Protein AF-A0A5K1BHX7-F1 (afdb_monomer)

InterPro domains:
  IPR044514 Vernalization insensitive 3-like [PTHR46286] (1-94)

Mean predicted aligned error: 5.54 Å

Organism: NCBI:txid210225

Secondary structure (DSSP, 8-state):
-HHHHHHHHTT--BHHHHHHHHHHHHHHHTT-GGGHHHHHHHHHHHHHHHHHH--TTSS--TTTTSBGGGSTTHHHHHHHHHHHHHHHHHHHHHHHHHHHHHHHHH-

Nearest PDB structures (foldseek):
  7qce-assembly2_B  TM=9.606E-01  e=2.767E-10  Phoenix dactylifera
  7qce-assembly1_A  TM=9.595E-01  e=3.118E-10  Phoenix dactylifera
  6ps7-assembly1_A  TM=4.052E-01  e=3.670E+00  Homo sapiens
  5t0i-assembly1_X  TM=2.769E-01  e=5.570E+00  Homo sapiens

Solvent-accessible surface area (backbone atoms only — not comparable to full-atom values): 5621 Å² total; per-residue (Å²): 109,38,66,64,25,32,67,49,28,46,71,37,57,38,31,41,57,27,38,52,25,49,43,50,22,43,66,63,38,57,91,43,78,92,44,48,72,44,38,52,37,47,47,56,29,47,54,53,46,29,75,75,24,38,56,58,88,52,98,61,44,55,53,42,91,34,49,25,90,77,41,91,51,33,69,58,36,25,47,32,34,46,52,37,51,51,52,51,52,50,55,52,48,53,52,51,52,52,51,53,54,54,52,65,74,75,107

Sequence (107 aa):
SWRKQLMVAKDARRVDTLCYRLSLSRKLLEGTKQYQELNNIVELAAEKLEQEVGPLDGSQVRMARGIVNRLTCGSEVQKLCISAIEALDYMHSMALDTYSNLKSYIN

Radius of gyration: 16.31 Å; Cα contacts (8 Å, |Δi|>4): 126; chains: 1; bounding box: 29×19×59 Å

pLDDT: mean 89.17, std 8.64, range [59.47, 97.81]

Structure (mmCIF, N/CA/C/O backbone):
data_AF-A0A5K1BHX7-F1
#
_entry.id   AF-A0A5K1BHX7-F1
#
loop_
_atom_site.group_PDB
_atom_site.id
_atom_site.type_symbol
_atom_site.label_atom_id
_atom_site.label_alt_id
_atom_site.label_comp_id
_atom_site.label_asym_id
_atom_site.label_entity_id
_atom_site.label_seq_id
_atom_site.pdbx_PDB_ins_code
_atom_site.Cartn_x
_atom_site.Cartn_y
_atom_site.Cartn_z
_atom_site.occupancy
_atom_site.B_iso_or_equiv
_atom_site.auth_seq_id
_atom_site.auth_comp_id
_atom_site.auth_asym_id
_atom_site.auth_atom_id
_atom_site.pdbx_PDB_model_num
ATOM 1 N N . SER A 1 1 ? -4.622 -11.847 3.642 1.00 88.38 1 SER A N 1
ATOM 2 C CA . SER A 1 1 ? -4.961 -10.588 4.332 1.00 88.38 1 SER A CA 1
ATOM 3 C C . SER A 1 1 ? -4.286 -9.429 3.625 1.00 88.38 1 SER A C 1
ATOM 5 O O . SER A 1 1 ? -3.238 -9.640 3.017 1.00 88.38 1 SER A O 1
ATOM 7 N N . TRP A 1 2 ? -4.865 -8.230 3.703 1.00 92.81 2 TRP A N 1
ATOM 8 C CA . TRP A 1 2 ? -4.296 -7.003 3.136 1.00 92.81 2 TRP A CA 1
ATOM 9 C C . TRP A 1 2 ? -2.899 -6.706 3.710 1.00 92.81 2 TRP A C 1
ATOM 11 O O . TRP A 1 2 ? -1.990 -6.404 2.946 1.00 92.81 2 TRP A O 1
ATOM 21 N N . ARG A 1 3 ? -2.671 -6.956 5.012 1.00 94.00 3 ARG A N 1
ATOM 22 C CA . ARG A 1 3 ? -1.352 -6.793 5.656 1.00 94.00 3 ARG A CA 1
ATOM 23 C C . ARG A 1 3 ? -0.263 -7.603 4.952 1.00 94.00 3 ARG A C 1
ATOM 25 O O . ARG A 1 3 ? 0.807 -7.085 4.663 1.00 94.00 3 ARG A O 1
ATOM 32 N N . LYS A 1 4 ? -0.542 -8.874 4.628 1.00 95.81 4 LYS A N 1
ATOM 33 C CA . LYS A 1 4 ? 0.405 -9.728 3.889 1.00 95.81 4 LYS A CA 1
ATOM 34 C C . LYS A 1 4 ? 0.709 -9.170 2.497 1.00 95.81 4 LYS A C 1
ATOM 36 O O . LYS A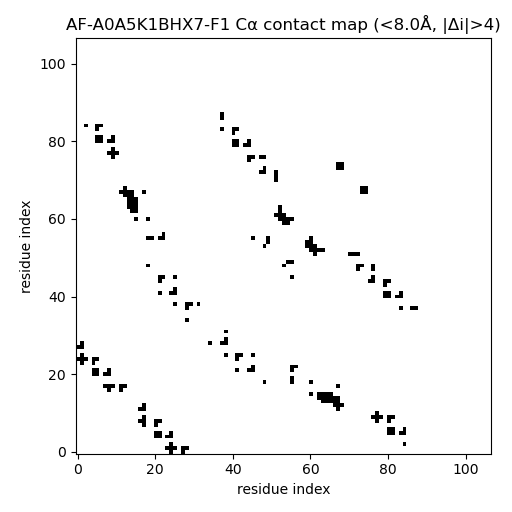 1 4 ? 1.825 -9.342 2.027 1.00 95.81 4 LYS A O 1
ATOM 41 N N . GLN A 1 5 ? -0.254 -8.515 1.845 1.00 96.81 5 GLN A N 1
ATOM 42 C CA . GLN A 1 5 ? -0.006 -7.883 0.549 1.00 96.81 5 GLN A CA 1
ATOM 43 C C . GLN A 1 5 ? 0.920 -6.674 0.696 1.00 96.81 5 GLN A C 1
ATOM 45 O O . GLN A 1 5 ? 1.905 -6.592 -0.031 1.00 96.81 5 GLN A O 1
ATOM 50 N N . LEU A 1 6 ? 0.674 -5.806 1.684 1.00 96.38 6 LEU A N 1
ATOM 51 C CA . LEU A 1 6 ? 1.514 -4.633 1.951 1.00 96.38 6 LEU A CA 1
ATOM 52 C C . LEU A 1 6 ? 2.947 -5.007 2.350 1.00 96.38 6 LEU A C 1
ATOM 54 O O . LEU A 1 6 ? 3.891 -4.376 1.885 1.00 96.38 6 LEU A O 1
ATOM 58 N N . MET A 1 7 ? 3.127 -6.082 3.128 1.00 97.19 7 MET A N 1
ATOM 59 C CA . MET A 1 7 ? 4.457 -6.608 3.473 1.00 97.19 7 MET A CA 1
ATOM 60 C C . MET A 1 7 ? 5.269 -7.017 2.241 1.00 97.19 7 MET A C 1
ATOM 62 O O . MET A 1 7 ? 6.486 -6.890 2.247 1.00 97.19 7 MET A O 1
ATOM 66 N N . VAL A 1 8 ? 4.610 -7.503 1.185 1.00 97.38 8 VAL A N 1
ATOM 67 C CA . VAL A 1 8 ? 5.280 -7.814 -0.085 1.00 97.38 8 VAL A CA 1
ATOM 68 C C . VAL A 1 8 ? 5.459 -6.551 -0.928 1.00 97.38 8 VAL A C 1
ATOM 70 O O . VAL A 1 8 ? 6.492 -6.394 -1.569 1.00 97.38 8 VAL A O 1
ATOM 73 N N . ALA A 1 9 ? 4.474 -5.648 -0.929 1.00 96.44 9 ALA A N 1
ATOM 74 C CA . ALA A 1 9 ? 4.505 -4.407 -1.700 1.00 96.44 9 ALA A CA 1
ATOM 75 C C . ALA A 1 9 ? 5.665 -3.488 -1.283 1.00 96.44 9 ALA A C 1
ATOM 77 O O . ALA A 1 9 ? 6.377 -2.989 -2.153 1.00 96.44 9 ALA A O 1
ATOM 78 N N . LYS A 1 10 ? 5.915 -3.330 0.027 1.00 96.56 10 LYS A N 1
ATOM 79 C CA . LYS A 1 10 ? 6.988 -2.459 0.539 1.00 96.56 10 LYS A CA 1
ATOM 80 C C . LYS A 1 10 ? 8.388 -2.839 0.039 1.00 96.56 10 LYS A C 1
ATOM 82 O O . LYS A 1 10 ? 9.217 -1.960 -0.147 1.00 96.56 10 LYS A O 1
ATOM 87 N N . ASP A 1 11 ? 8.624 -4.126 -0.231 1.00 95.69 11 ASP A N 1
ATOM 88 C CA . ASP A 1 11 ? 9.918 -4.656 -0.688 1.00 95.69 11 ASP A CA 1
ATOM 89 C C .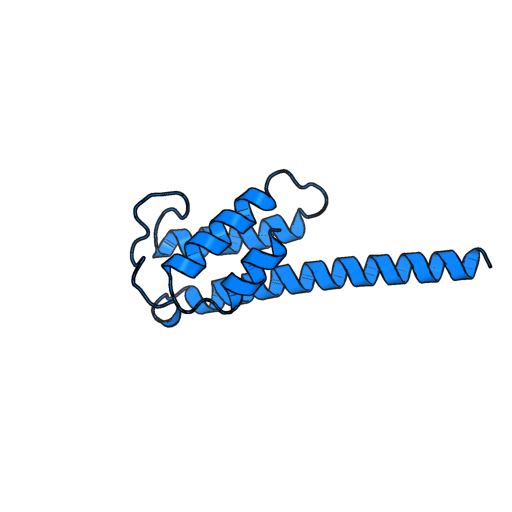 ASP A 1 11 ? 9.888 -5.067 -2.175 1.00 95.69 11 ASP A C 1
ATOM 91 O O . ASP A 1 11 ? 10.838 -5.660 -2.700 1.00 95.69 11 ASP A O 1
ATOM 95 N N . ALA A 1 12 ? 8.785 -4.791 -2.880 1.00 95.94 12 ALA A N 1
ATOM 96 C CA . ALA A 1 12 ? 8.607 -5.216 -4.259 1.00 95.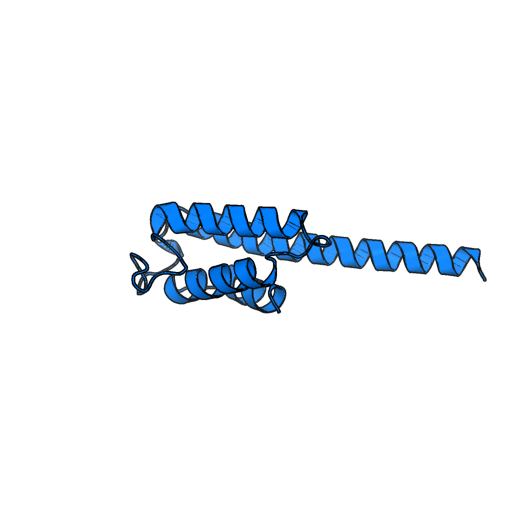94 12 ALA A CA 1
ATOM 97 C C . ALA A 1 12 ? 9.622 -4.518 -5.171 1.00 95.94 12 ALA A C 1
ATOM 99 O O . ALA A 1 12 ? 9.660 -3.297 -5.284 1.00 95.94 12 ALA A O 1
ATOM 100 N N . ARG A 1 13 ? 10.434 -5.310 -5.877 1.00 95.62 13 ARG A N 1
ATOM 101 C CA . ARG A 1 13 ? 11.393 -4.788 -6.865 1.00 95.62 13 ARG A CA 1
ATOM 102 C C . ARG A 1 13 ? 10.781 -4.609 -8.247 1.00 95.62 13 ARG A C 1
ATOM 104 O O . ARG A 1 13 ? 11.224 -3.750 -9.006 1.00 95.62 13 ARG A O 1
ATOM 111 N N . ARG A 1 14 ? 9.807 -5.449 -8.597 1.00 94.19 14 ARG A N 1
ATOM 112 C CA . ARG A 1 14 ? 9.137 -5.417 -9.898 1.00 94.19 14 ARG A CA 1
ATOM 113 C C . ARG A 1 14 ? 7.834 -4.636 -9.809 1.00 94.19 14 ARG A C 1
ATOM 115 O O . ARG A 1 14 ? 7.108 -4.765 -8.822 1.00 94.19 14 ARG A O 1
ATOM 122 N N . VAL A 1 15 ? 7.552 -3.858 -10.850 1.00 92.56 15 VAL A N 1
ATOM 123 C CA . VAL A 1 15 ? 6.350 -3.021 -10.933 1.00 92.56 15 VAL A CA 1
ATOM 124 C C . VAL A 1 15 ? 5.085 -3.876 -10.982 1.00 92.56 15 VAL A C 1
ATOM 126 O O . VAL A 1 15 ? 4.142 -3.564 -10.265 1.00 92.56 15 VAL A O 1
ATOM 129 N N . ASP A 1 16 ? 5.072 -4.985 -11.733 1.00 91.19 16 ASP A N 1
ATOM 130 C CA . ASP A 1 16 ? 3.940 -5.926 -11.742 1.00 91.19 16 ASP A CA 1
ATOM 131 C C . ASP A 1 16 ? 3.583 -6.437 -10.339 1.00 91.19 16 ASP A C 1
ATOM 133 O O . ASP A 1 16 ? 2.421 -6.380 -9.935 1.00 91.19 16 ASP A O 1
ATOM 137 N N . THR A 1 17 ? 4.580 -6.873 -9.567 1.00 93.62 17 THR A N 1
ATOM 138 C CA . THR A 1 17 ? 4.388 -7.305 -8.182 1.00 93.62 17 THR A CA 1
ATOM 139 C C . THR A 1 17 ? 3.836 -6.170 -7.329 1.00 93.62 17 THR A C 1
ATOM 141 O O . THR A 1 17 ? 2.881 -6.395 -6.592 1.00 93.62 17 THR A O 1
ATOM 144 N N . LEU A 1 18 ? 4.398 -4.962 -7.425 1.00 95.12 18 LEU A N 1
ATOM 145 C CA . LEU A 1 18 ? 3.917 -3.815 -6.653 1.00 95.12 18 LEU A CA 1
ATOM 146 C C . LEU A 1 18 ? 2.441 -3.515 -6.962 1.00 95.12 18 LEU A C 1
ATOM 148 O O . LEU A 1 18 ? 1.628 -3.465 -6.041 1.00 95.12 18 LEU A O 1
ATOM 152 N N . CYS A 1 19 ? 2.088 -3.413 -8.246 1.00 93.94 19 CYS A N 1
ATOM 153 C CA . CYS A 1 19 ? 0.728 -3.117 -8.704 1.00 93.94 19 CYS A CA 1
ATOM 154 C C . CYS A 1 19 ? -0.270 -4.174 -8.231 1.00 93.94 19 CYS A C 1
ATOM 156 O O . CYS A 1 19 ? -1.306 -3.847 -7.652 1.00 93.94 19 CYS A O 1
ATOM 158 N N . TYR A 1 20 ? 0.062 -5.454 -8.425 1.00 93.62 20 TYR A N 1
ATOM 159 C CA . TYR A 1 20 ? -0.813 -6.556 -8.042 1.00 93.62 20 TYR A CA 1
ATOM 160 C C . TYR A 1 20 ? -1.060 -6.594 -6.531 1.00 93.62 20 TYR A C 1
ATOM 162 O O . TYR A 1 20 ? -2.198 -6.741 -6.081 1.00 93.62 20 TYR A O 1
ATOM 170 N N . ARG A 1 21 ? 0.003 -6.446 -5.730 1.00 95.75 21 ARG A N 1
ATOM 171 C CA . ARG A 1 21 ? -0.103 -6.474 -4.267 1.00 95.75 21 ARG A CA 1
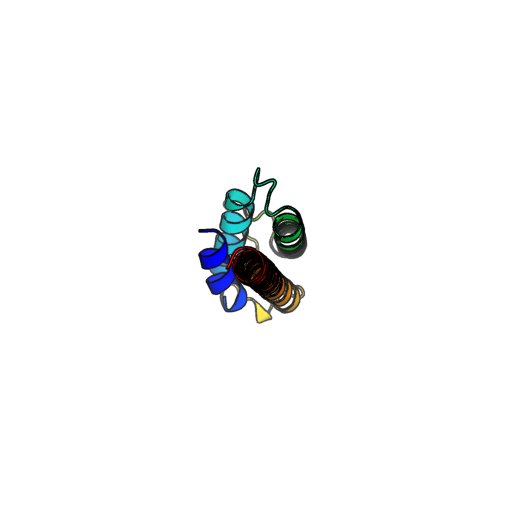ATOM 172 C C . ARG A 1 21 ? -0.903 -5.287 -3.748 1.00 95.75 21 ARG A C 1
ATOM 174 O O . ARG A 1 21 ? -1.770 -5.493 -2.902 1.00 95.75 21 ARG A O 1
ATOM 181 N N . LEU A 1 22 ? -0.661 -4.095 -4.288 1.00 95.06 22 LEU A N 1
ATOM 182 C CA . LEU A 1 22 ? -1.348 -2.878 -3.871 1.00 95.06 22 LEU A CA 1
ATOM 183 C C . LEU A 1 22 ? -2.840 -2.894 -4.246 1.00 95.06 22 LEU A C 1
ATOM 185 O O . LEU A 1 22 ? -3.693 -2.616 -3.402 1.00 95.06 22 LEU A O 1
ATOM 189 N N . SER A 1 23 ? -3.170 -3.333 -5.466 1.00 94.38 23 SER A N 1
ATOM 190 C CA . SER A 1 23 ? -4.557 -3.528 -5.917 1.00 94.38 23 SER A CA 1
ATOM 191 C C . SER A 1 23 ? -5.309 -4.505 -5.010 1.00 94.38 23 SER A C 1
ATOM 193 O O . SER A 1 23 ? -6.441 -4.252 -4.592 1.00 94.38 23 SER A O 1
ATOM 195 N N . LEU A 1 24 ? -4.660 -5.611 -4.634 1.00 94.25 24 LEU A N 1
ATOM 196 C CA . LEU A 1 24 ? -5.263 -6.603 -3.754 1.00 94.25 24 LEU A CA 1
ATOM 197 C C . LEU A 1 24 ? -5.413 -6.100 -2.310 1.00 94.25 24 LEU A C 1
ATOM 199 O O . LEU A 1 24 ? -6.409 -6.429 -1.670 1.00 94.25 24 LEU A O 1
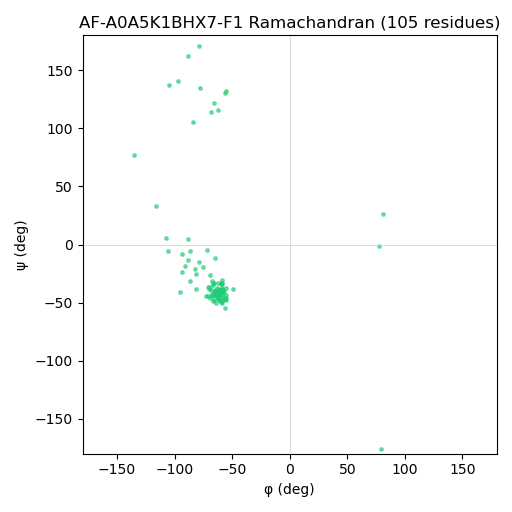ATOM 203 N N . SER A 1 25 ? -4.474 -5.308 -1.776 1.00 94.62 25 SER A N 1
ATOM 204 C CA . SER A 1 25 ? -4.669 -4.675 -0.463 1.00 94.62 25 SER A CA 1
ATOM 205 C C . SER A 1 25 ? -5.819 -3.677 -0.468 1.00 94.62 25 SER A C 1
ATOM 207 O O . SER A 1 25 ? -6.611 -3.721 0.469 1.00 94.62 25 SER A O 1
ATOM 209 N N . ARG A 1 26 ? -5.948 -2.850 -1.518 1.00 94.00 26 ARG A N 1
ATOM 210 C CA . ARG A 1 26 ? -7.052 -1.889 -1.677 1.00 94.00 26 ARG A CA 1
ATOM 211 C C . ARG A 1 26 ? -8.404 -2.602 -1.610 1.00 94.00 26 ARG A C 1
ATOM 213 O O . ARG A 1 26 ? -9.193 -2.329 -0.714 1.00 94.00 26 ARG A O 1
ATOM 220 N N . LYS A 1 27 ? -8.601 -3.627 -2.447 1.00 92.44 27 LYS A N 1
ATOM 221 C CA . LYS A 1 27 ? -9.835 -4.444 -2.485 1.00 92.44 27 LYS A CA 1
ATOM 222 C C . LYS A 1 27 ? -10.163 -5.134 -1.159 1.00 92.44 27 LYS A C 1
ATOM 224 O O . LYS A 1 27 ? -11.321 -5.346 -0.835 1.00 92.44 27 LYS A O 1
ATOM 229 N N . LEU A 1 28 ? -9.145 -5.535 -0.396 1.00 92.12 28 LEU A N 1
ATOM 230 C CA . LEU A 1 28 ? -9.335 -6.207 0.895 1.00 92.12 28 LEU A CA 1
ATOM 231 C C . LEU A 1 28 ? -9.607 -5.239 2.056 1.00 92.12 28 LEU A C 1
ATOM 233 O O . LEU A 1 28 ? -10.090 -5.680 3.097 1.00 92.12 28 LEU A O 1
ATOM 237 N N . LEU A 1 29 ? -9.237 -3.965 1.912 1.00 90.44 29 LEU A N 1
ATOM 238 C CA . LEU A 1 29 ? -9.544 -2.898 2.868 1.00 90.44 29 LEU A CA 1
ATOM 239 C C . LEU A 1 29 ? -10.855 -2.184 2.531 1.00 90.44 29 LEU A C 1
ATOM 241 O O . LEU A 1 29 ? -11.422 -1.512 3.397 1.00 90.44 29 LEU A O 1
ATOM 245 N N . GLU A 1 30 ? -11.335 -2.317 1.298 1.00 86.38 30 GLU A N 1
ATOM 246 C CA . GLU A 1 30 ? -12.607 -1.769 0.849 1.00 86.38 30 GLU A CA 1
ATOM 247 C C . GLU A 1 30 ? -13.760 -2.257 1.742 1.00 86.38 30 GLU A C 1
ATOM 249 O O . GLU A 1 30 ? -13.860 -3.432 2.098 1.00 86.38 30 GLU A O 1
ATOM 254 N N . GLY A 1 31 ? -14.607 -1.325 2.183 1.00 79.75 31 GLY A N 1
ATOM 255 C CA . GLY A 1 31 ? -15.738 -1.614 3.071 1.00 79.75 31 GLY A CA 1
ATOM 256 C C . GLY A 1 31 ? -15.389 -1.833 4.551 1.00 79.75 31 GLY A C 1
ATOM 257 O O . GLY A 1 31 ? -16.299 -2.002 5.367 1.00 79.75 31 GLY A O 1
ATOM 258 N N . THR A 1 32 ? -14.112 -1.788 4.950 1.00 84.50 32 THR A N 1
ATOM 259 C CA . THR A 1 32 ? -13.729 -1.947 6.364 1.00 84.50 32 THR A CA 1
ATOM 260 C C . THR A 1 32 ? -13.834 -0.624 7.136 1.00 84.50 32 THR A C 1
ATOM 262 O O . THR A 1 32 ? -12.995 0.263 7.020 1.00 84.50 32 THR A O 1
ATOM 265 N N . LYS A 1 33 ? -14.868 -0.476 7.980 1.00 79.56 33 LYS A N 1
ATOM 266 C CA . LYS A 1 33 ? -15.048 0.737 8.813 1.00 79.56 33 LYS A CA 1
ATOM 267 C C . LYS A 1 33 ? -13.980 0.898 9.899 1.00 79.56 33 LYS A C 1
ATOM 269 O O . LYS A 1 33 ? -13.640 2.016 10.254 1.00 79.56 33 LYS A O 1
ATOM 274 N N . GLN A 1 34 ? -13.452 -0.211 10.417 1.00 80.50 34 GLN A N 1
ATOM 275 C CA . GLN A 1 34 ? -12.434 -0.207 11.475 1.00 80.50 34 GLN A CA 1
ATOM 276 C C . GLN A 1 34 ? -11.077 0.329 10.994 1.00 80.50 34 GLN A C 1
ATOM 278 O O . GLN A 1 34 ? -10.309 0.844 11.798 1.00 80.50 34 GLN A O 1
ATOM 283 N N . TYR A 1 35 ? -10.781 0.218 9.697 1.00 86.25 35 TYR A N 1
ATOM 284 C CA . TYR A 1 35 ? -9.465 0.524 9.137 1.00 86.25 35 TYR A CA 1
ATOM 285 C C . TYR A 1 35 ? -9.509 1.704 8.160 1.00 86.25 35 TYR A C 1
ATOM 287 O O . TYR A 1 35 ? -8.752 1.722 7.195 1.00 86.25 35 TYR A O 1
ATOM 295 N N . GLN A 1 36 ? -10.385 2.689 8.395 1.00 86.19 36 GLN A N 1
ATOM 296 C CA . GLN A 1 36 ? -10.535 3.857 7.513 1.00 8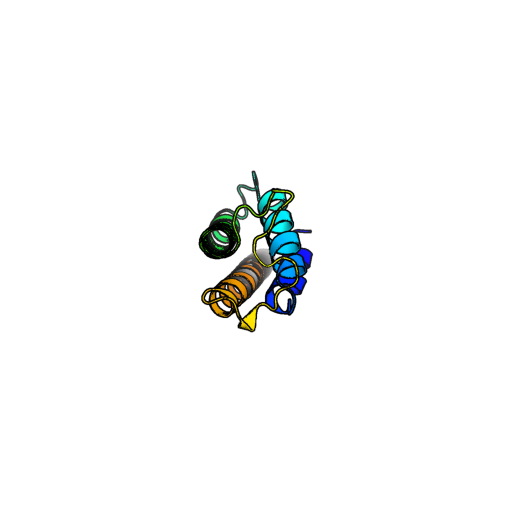6.19 36 GLN A CA 1
ATOM 297 C C . GLN A 1 36 ? -9.219 4.610 7.290 1.00 86.19 36 GLN A C 1
ATOM 299 O O . GLN A 1 36 ? -8.886 4.939 6.158 1.00 86.19 36 GLN A O 1
ATOM 304 N N . GLU A 1 37 ? -8.433 4.827 8.345 1.00 87.06 37 GLU A N 1
ATOM 305 C CA . GLU A 1 37 ? -7.133 5.495 8.226 1.00 87.06 37 GLU A CA 1
ATOM 306 C C . GLU A 1 37 ? -6.160 4.706 7.336 1.00 87.06 37 GLU A C 1
ATOM 308 O O . GLU A 1 37 ? -5.496 5.273 6.472 1.00 87.06 37 GLU A O 1
ATOM 313 N N . LEU A 1 38 ? -6.136 3.377 7.469 1.00 91.19 38 LEU A N 1
ATOM 314 C CA . LEU A 1 38 ? -5.293 2.515 6.641 1.00 91.19 38 LEU A CA 1
ATOM 315 C C . LEU A 1 38 ? -5.787 2.470 5.198 1.00 91.19 38 LEU A C 1
ATOM 317 O O . LEU A 1 38 ? -4.976 2.436 4.276 1.00 91.19 38 LEU A O 1
ATOM 321 N N . ASN A 1 39 ? -7.106 2.465 5.006 1.00 92.19 39 ASN A N 1
ATOM 322 C CA . ASN A 1 39 ? -7.726 2.529 3.692 1.00 92.19 39 ASN A CA 1
ATOM 323 C C . ASN A 1 39 ? -7.275 3.802 2.958 1.00 92.19 39 ASN A C 1
ATOM 325 O O . ASN A 1 39 ? -6.785 3.692 1.840 1.00 92.19 39 ASN A O 1
ATOM 329 N N . ASN A 1 40 ? -7.282 4.959 3.629 1.00 93.12 40 ASN A N 1
ATOM 330 C CA . ASN A 1 40 ? -6.819 6.225 3.051 1.00 93.12 40 ASN A CA 1
ATOM 331 C C . ASN A 1 40 ? -5.340 6.182 2.627 1.00 93.12 40 ASN A C 1
ATOM 333 O O . ASN A 1 40 ? -4.993 6.662 1.550 1.00 93.12 40 ASN A O 1
ATOM 337 N N . ILE A 1 41 ? -4.460 5.592 3.446 1.00 95.56 41 ILE A N 1
ATOM 338 C CA . ILE A 1 41 ? -3.030 5.464 3.106 1.00 95.56 41 ILE A CA 1
ATOM 339 C C . ILE A 1 41 ? -2.844 4.567 1.875 1.00 95.56 41 ILE A C 1
ATOM 341 O O . ILE A 1 41 ? -2.047 4.877 0.985 1.00 95.56 41 ILE A O 1
ATOM 345 N N . VAL A 1 42 ? -3.571 3.448 1.821 1.00 95.31 42 VAL A N 1
ATOM 346 C CA . VAL A 1 42 ? -3.499 2.502 0.701 1.00 95.31 42 VAL A CA 1
ATOM 347 C C . VAL A 1 42 ? -4.096 3.096 -0.573 1.00 95.31 42 VAL A C 1
ATOM 349 O O . VAL A 1 42 ? -3.533 2.868 -1.643 1.00 95.31 42 VAL A O 1
ATOM 352 N N . GLU A 1 43 ? -5.166 3.884 -0.473 1.00 95.12 43 GLU A N 1
ATOM 353 C CA . GLU A 1 43 ? -5.753 4.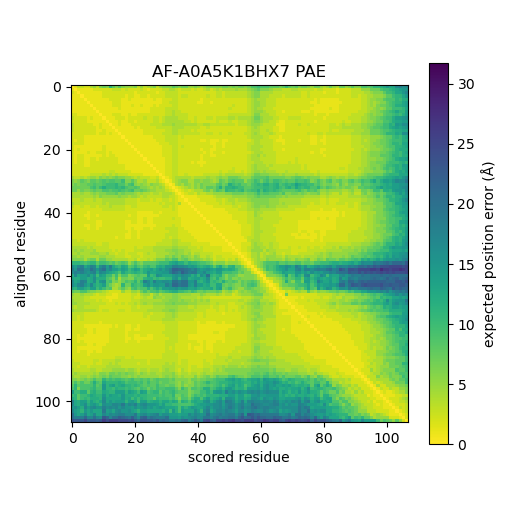577 -1.621 1.00 95.12 43 GLU A CA 1
ATOM 354 C C . GLU A 1 43 ? -4.789 5.624 -2.179 1.00 95.12 43 GLU A C 1
ATOM 356 O O . GLU A 1 43 ? -4.472 5.591 -3.363 1.00 95.12 43 GLU A O 1
ATOM 361 N N . LEU A 1 44 ? -4.193 6.455 -1.318 1.00 96.38 44 LEU A N 1
ATOM 362 C CA . LEU A 1 44 ? -3.184 7.433 -1.731 1.00 96.38 44 LEU A CA 1
ATOM 363 C C . LEU A 1 44 ? -1.991 6.771 -2.441 1.00 96.38 44 LEU A C 1
ATOM 365 O O . LEU A 1 44 ? -1.461 7.294 -3.424 1.00 96.38 44 LEU A O 1
ATOM 369 N N . ALA A 1 45 ? -1.551 5.611 -1.947 1.00 96.81 45 ALA A N 1
ATOM 370 C CA . ALA A 1 45 ? -0.493 4.840 -2.589 1.00 96.81 45 ALA A CA 1
ATOM 371 C C . ALA A 1 45 ? -0.924 4.322 -3.969 1.00 96.81 45 ALA A C 1
ATOM 373 O O . ALA A 1 45 ? -0.119 4.338 -4.905 1.00 96.81 45 ALA A O 1
ATOM 374 N N . ALA A 1 46 ? -2.170 3.857 -4.094 1.00 95.12 46 ALA A N 1
ATOM 375 C CA . ALA A 1 46 ? -2.723 3.355 -5.344 1.00 95.12 46 ALA A CA 1
ATOM 376 C C . ALA A 1 46 ? -2.856 4.477 -6.379 1.00 95.12 46 ALA A C 1
ATOM 378 O O . ALA A 1 46 ? -2.329 4.330 -7.478 1.00 95.12 46 ALA A O 1
ATOM 379 N N . GLU A 1 47 ? -3.437 5.618 -6.008 1.00 95.31 47 GLU A N 1
ATOM 380 C CA . GLU A 1 47 ? -3.592 6.791 -6.875 1.00 95.31 47 GLU A CA 1
ATOM 381 C C . GLU A 1 47 ? -2.245 7.278 -7.425 1.00 95.31 47 GLU A C 1
ATOM 383 O O . GLU A 1 47 ? -2.093 7.495 -8.629 1.00 95.31 47 GLU A O 1
ATOM 388 N N . LYS A 1 48 ? -1.230 7.401 -6.558 1.00 95.75 48 LYS A N 1
ATOM 389 C CA . LYS A 1 48 ? 0.127 7.798 -6.968 1.00 95.75 48 LYS A CA 1
ATOM 390 C C . LYS A 1 48 ? 0.730 6.831 -7.972 1.00 95.75 48 LYS A C 1
ATOM 392 O O . LYS A 1 48 ? 1.365 7.255 -8.934 1.00 95.75 48 LYS A O 1
ATOM 397 N N . LEU A 1 49 ? 0.544 5.534 -7.747 1.00 94.44 49 LEU A N 1
ATOM 398 C CA . LEU A 1 49 ? 1.052 4.521 -8.657 1.00 94.44 49 LEU A CA 1
ATOM 399 C C . LEU A 1 49 ? 0.307 4.572 -9.999 1.00 94.44 49 LEU A C 1
ATOM 401 O O . LEU A 1 49 ? 0.952 4.566 -11.047 1.00 94.44 49 LEU A O 1
ATOM 405 N N . GLU A 1 50 ? -1.023 4.694 -9.976 1.00 93.56 50 GLU A N 1
ATOM 406 C CA . GLU A 1 50 ? -1.888 4.753 -11.163 1.00 93.56 50 GLU A CA 1
ATOM 407 C C . GLU A 1 50 ? -1.562 5.935 -12.083 1.00 93.56 50 GLU A C 1
ATOM 409 O O . GLU A 1 50 ? -1.609 5.787 -13.306 1.00 93.56 50 GLU A O 1
ATOM 414 N N . GLN A 1 51 ? -1.147 7.078 -11.530 1.00 92.50 51 GLN A N 1
ATOM 415 C CA . GLN A 1 51 ? -0.695 8.231 -12.320 1.00 92.50 51 GLN A CA 1
ATOM 416 C C . GLN A 1 51 ? 0.505 7.902 -13.223 1.00 92.50 51 GLN A C 1
ATOM 418 O O . GLN A 1 51 ? 0.618 8.427 -14.335 1.00 92.50 51 GLN A O 1
ATOM 423 N N . GLU A 1 52 ? 1.399 7.018 -12.778 1.00 91.19 52 GLU A N 1
ATOM 424 C CA . GLU A 1 52 ? 2.614 6.679 -13.516 1.00 91.19 52 GLU A CA 1
ATOM 425 C C . GLU A 1 52 ? 2.447 5.417 -14.380 1.00 91.19 52 GLU A C 1
ATOM 427 O O . GLU A 1 52 ? 2.888 5.388 -15.540 1.00 91.19 52 GLU A O 1
ATOM 432 N N . VAL A 1 53 ? 1.774 4.390 -13.851 1.00 90.44 53 VAL A N 1
ATOM 433 C CA . VAL A 1 53 ? 1.674 3.055 -14.473 1.00 90.44 53 VAL A CA 1
ATOM 434 C C . VAL A 1 53 ? 0.310 2.759 -15.102 1.00 90.44 53 VAL A C 1
ATOM 436 O O . VAL A 1 53 ? 0.158 1.740 -15.774 1.00 90.44 53 VAL A O 1
ATOM 439 N N . GLY A 1 54 ? -0.674 3.641 -14.942 1.00 89.69 54 GLY A N 1
ATOM 440 C CA . GLY A 1 54 ? -2.056 3.393 -15.348 1.00 89.69 54 GLY A CA 1
ATOM 441 C C . GLY A 1 54 ? -2.832 2.512 -14.355 1.00 89.69 54 GLY A C 1
ATOM 442 O O . GLY A 1 54 ? -2.304 2.156 -13.301 1.00 89.69 54 GLY A O 1
ATOM 443 N N . PRO A 1 55 ? -4.088 2.155 -14.681 1.00 88.62 55 PRO A N 1
ATOM 444 C CA . PRO A 1 55 ? -4.997 1.462 -13.763 1.00 88.62 55 PRO A CA 1
ATOM 445 C C . PRO A 1 55 ? -4.427 0.145 -13.215 1.00 88.62 55 PRO A C 1
ATOM 447 O O . PRO A 1 55 ? -3.974 -0.706 -13.988 1.00 88.62 55 PRO A O 1
ATOM 450 N N . LEU A 1 56 ? -4.479 -0.062 -11.890 1.00 86.06 56 LEU A N 1
ATOM 451 C CA . LEU A 1 56 ? -3.930 -1.278 -11.255 1.00 86.06 56 LEU A CA 1
ATOM 452 C C . LEU A 1 56 ? -4.839 -2.507 -11.386 1.00 86.06 56 LEU A C 1
ATOM 454 O O . LEU A 1 56 ? -4.426 -3.625 -11.074 1.00 86.06 56 LEU A O 1
ATOM 458 N N . ASP A 1 57 ? -6.100 -2.309 -11.752 1.00 73.19 57 ASP A N 1
ATOM 459 C CA . ASP A 1 57 ? -7.103 -3.354 -11.963 1.00 73.19 57 ASP A CA 1
ATOM 460 C C . ASP A 1 57 ? -7.199 -3.820 -13.427 1.00 73.19 57 ASP A C 1
ATOM 462 O O . ASP A 1 57 ? -7.866 -4.818 -13.709 1.00 73.19 57 ASP A O 1
ATOM 466 N N . GLY A 1 58 ? -6.504 -3.136 -14.340 1.00 63.97 58 GLY A N 1
ATOM 467 C CA . GLY A 1 58 ? -6.513 -3.406 -15.772 1.00 63.97 58 GLY A CA 1
ATOM 468 C C . GLY A 1 58 ? -5.466 -4.425 -16.233 1.00 63.97 58 GLY A C 1
ATOM 469 O O . GLY A 1 58 ? -4.455 -4.688 -15.585 1.00 63.97 58 GLY A O 1
ATOM 470 N N . SER A 1 59 ? -5.681 -4.971 -17.433 1.00 59.47 59 SER A N 1
ATOM 471 C CA . SER A 1 59 ? -4.782 -5.934 -18.090 1.00 59.47 59 SER A CA 1
ATOM 472 C C . SER A 1 59 ? -3.471 -5.321 -18.608 1.00 59.47 59 SER A C 1
ATOM 474 O O . SER A 1 59 ? -2.603 -6.050 -19.093 1.00 59.47 59 SER A O 1
ATOM 476 N N . GLN A 1 60 ? -3.299 -3.998 -18.507 1.00 61.03 60 GLN A N 1
ATOM 477 C CA . GLN A 1 60 ? -2.165 -3.266 -19.072 1.00 61.03 60 GLN A CA 1
ATOM 478 C C . GLN A 1 60 ? -1.585 -2.252 -18.082 1.00 61.03 60 GLN A C 1
ATOM 480 O O . GLN A 1 60 ? -1.769 -1.046 -18.216 1.00 61.03 60 GLN A O 1
ATOM 485 N N . VAL A 1 61 ? -0.810 -2.745 -17.115 1.00 71.62 61 VAL A N 1
ATOM 486 C CA . VAL A 1 61 ? 0.086 -1.888 -16.331 1.00 71.62 61 VAL A CA 1
ATOM 487 C C . VAL A 1 61 ? 1.208 -1.400 -17.251 1.00 71.62 61 VAL A C 1
ATOM 489 O O . VAL A 1 61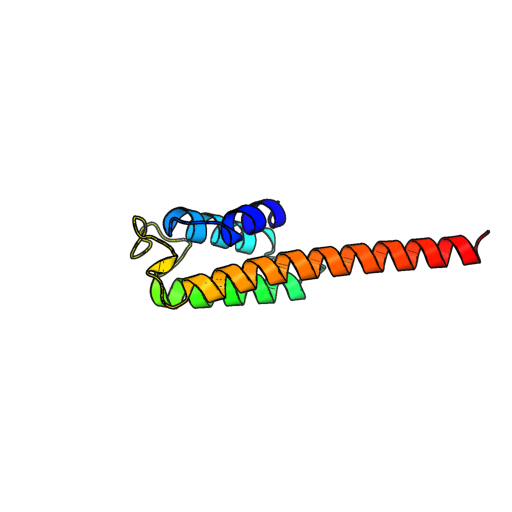 ? 2.044 -2.182 -17.726 1.00 71.62 61 VAL A O 1
ATOM 492 N N . ARG A 1 62 ? 1.243 -0.094 -17.509 1.00 68.38 62 ARG A N 1
ATOM 493 C CA . ARG A 1 62 ? 2.324 0.591 -18.219 1.00 68.38 62 ARG A CA 1
ATOM 494 C C . ARG A 1 62 ? 3.581 0.400 -17.372 1.00 68.38 62 ARG A C 1
ATOM 496 O O . ARG A 1 62 ? 3.631 0.851 -16.240 1.00 68.38 62 ARG A O 1
ATOM 503 N N . MET A 1 63 ? 4.581 -0.310 -17.899 1.00 68.88 63 MET A N 1
ATOM 504 C CA . MET A 1 63 ? 5.762 -0.793 -17.155 1.00 68.88 63 MET A CA 1
ATOM 505 C C . MET A 1 63 ? 5.569 -2.078 -16.327 1.00 68.88 63 MET A C 1
ATOM 507 O O . MET A 1 63 ? 6.346 -2.301 -15.408 1.00 68.88 63 MET A O 1
ATOM 511 N N . ALA A 1 64 ? 4.645 -2.989 -16.664 1.00 68.44 64 ALA A N 1
ATOM 512 C CA . ALA A 1 64 ? 4.498 -4.274 -15.950 1.00 68.44 64 ALA A CA 1
ATOM 513 C C . ALA A 1 64 ? 5.827 -5.049 -15.767 1.00 68.44 64 ALA A C 1
ATOM 515 O O . ALA A 1 64 ? 6.094 -5.615 -14.711 1.00 68.44 64 ALA A O 1
ATOM 516 N N . ARG A 1 65 ? 6.714 -5.028 -16.774 1.00 76.56 65 ARG A N 1
ATOM 517 C CA . ARG A 1 65 ? 8.048 -5.667 -16.711 1.00 76.56 65 ARG A CA 1
ATOM 518 C C . ARG A 1 65 ? 9.148 -4.758 -16.136 1.00 76.56 65 ARG A C 1
ATOM 520 O O . ARG A 1 65 ? 10.322 -5.120 -16.169 1.00 76.56 65 ARG A O 1
ATOM 527 N N . GLY A 1 66 ? 8.785 -3.568 -15.668 1.00 86.56 66 GLY A N 1
ATOM 528 C CA . GLY A 1 66 ? 9.682 -2.553 -15.131 1.00 86.56 66 GLY A CA 1
ATOM 529 C C . GLY A 1 66 ? 10.126 -2.828 -13.695 1.00 86.56 66 GLY A C 1
ATOM 530 O O . GLY A 1 66 ? 9.611 -3.708 -13.000 1.00 86.56 66 GLY A O 1
ATOM 531 N N . ILE A 1 67 ? 11.097 -2.035 -13.243 1.00 91.31 67 ILE A N 1
ATOM 532 C CA . ILE A 1 67 ? 11.634 -2.057 -11.877 1.00 91.31 67 ILE A CA 1
ATOM 533 C C . ILE A 1 67 ? 11.086 -0.844 -11.128 1.00 91.31 67 ILE A C 1
ATOM 535 O O . ILE A 1 67 ? 11.104 0.256 -11.675 1.00 91.31 67 ILE A O 1
ATOM 539 N N . VAL A 1 68 ? 10.664 -1.031 -9.877 1.00 91.38 68 VAL A N 1
ATOM 540 C CA . VAL A 1 68 ? 10.065 0.023 -9.038 1.00 91.38 68 VAL A CA 1
ATOM 541 C C . VAL A 1 68 ? 10.976 1.245 -8.904 1.00 91.38 68 VAL A C 1
ATOM 543 O O . VAL A 1 68 ? 10.499 2.365 -8.997 1.00 91.38 68 VAL A O 1
ATOM 546 N N . ASN A 1 69 ? 12.294 1.056 -8.809 1.00 92.50 69 ASN A N 1
ATOM 547 C CA . ASN A 1 69 ? 13.264 2.158 -8.724 1.00 92.50 69 ASN A CA 1
ATOM 548 C C . ASN A 1 69 ? 13.340 3.045 -9.980 1.00 92.50 69 ASN A C 1
ATOM 550 O O . ASN A 1 69 ? 14.006 4.074 -9.945 1.00 92.50 69 ASN A O 1
ATOM 554 N N . ARG A 1 70 ? 12.732 2.637 -11.101 1.00 92.50 70 ARG A N 1
ATOM 555 C CA . ARG A 1 70 ? 12.607 3.483 -12.299 1.00 92.50 70 ARG A CA 1
ATOM 556 C C . ARG A 1 70 ? 11.353 4.350 -12.265 1.00 92.50 70 ARG A C 1
ATOM 558 O O . ARG A 1 70 ? 11.254 5.247 -13.092 1.00 92.50 70 ARG A O 1
ATOM 565 N N . LEU A 1 71 ? 10.422 4.055 -11.355 1.00 91.81 71 LEU A N 1
ATOM 566 C CA . LEU A 1 71 ? 9.249 4.878 -11.137 1.00 91.81 71 LEU A CA 1
ATOM 567 C C . LEU A 1 71 ? 9.633 6.098 -10.310 1.00 91.81 71 LEU A C 1
ATOM 569 O O . LEU A 1 71 ? 10.295 5.968 -9.277 1.00 91.81 71 LEU A O 1
ATOM 573 N N . THR A 1 72 ? 9.159 7.264 -10.722 1.00 93.50 72 THR A N 1
ATOM 574 C CA . THR A 1 72 ? 9.303 8.499 -9.948 1.00 93.50 72 THR A CA 1
ATOM 575 C C . THR A 1 72 ? 8.599 8.392 -8.594 1.00 93.50 72 THR A C 1
ATOM 577 O O . THR A 1 72 ? 9.155 8.806 -7.577 1.00 93.50 72 THR A O 1
ATOM 580 N N . CYS A 1 73 ? 7.435 7.735 -8.549 1.00 94.50 73 CYS A N 1
ATOM 581 C CA . CYS A 1 73 ? 6.660 7.539 -7.325 1.00 94.50 73 CYS A CA 1
ATOM 582 C C . CYS A 1 73 ? 7.077 6.294 -6.517 1.00 94.50 73 CYS A C 1
ATOM 584 O O . CYS A 1 73 ? 6.556 6.069 -5.427 1.00 94.50 73 CYS A O 1
ATOM 586 N N . GLY A 1 74 ? 7.994 5.456 -7.023 1.00 94.31 74 GLY A N 1
ATOM 587 C CA . GLY A 1 74 ? 8.227 4.104 -6.493 1.00 94.31 74 GLY A CA 1
ATOM 588 C C . GLY A 1 74 ? 8.606 4.073 -5.010 1.00 94.31 74 GLY A C 1
ATOM 589 O O . GLY A 1 74 ? 8.007 3.337 -4.225 1.00 94.31 74 GLY A O 1
ATOM 590 N N . SER A 1 75 ? 9.559 4.921 -4.612 1.00 95.31 75 SER A N 1
ATOM 591 C CA . SER A 1 75 ? 9.993 5.021 -3.211 1.00 95.31 75 SER A CA 1
ATOM 592 C C . SER A 1 75 ? 8.907 5.583 -2.289 1.00 95.31 75 SER A C 1
ATOM 594 O O . SER A 1 75 ? 8.798 5.169 -1.137 1.00 95.31 75 SER A O 1
ATOM 596 N N . GLU A 1 76 ? 8.086 6.507 -2.786 1.00 96.69 76 GLU A N 1
ATOM 597 C CA . GLU A 1 76 ? 6.991 7.106 -2.025 1.00 96.69 76 GLU A CA 1
ATOM 598 C C . GLU A 1 76 ? 5.864 6.092 -1.797 1.00 96.69 76 GLU A C 1
ATOM 600 O O . GLU A 1 76 ? 5.407 5.923 -0.670 1.00 96.69 76 GLU A O 1
ATOM 605 N N . VAL A 1 77 ? 5.487 5.338 -2.833 1.00 97.12 77 VAL A N 1
ATOM 606 C CA . VAL A 1 77 ? 4.484 4.267 -2.739 1.00 97.12 77 VAL A CA 1
ATOM 607 C C . VAL A 1 77 ? 4.922 3.186 -1.744 1.00 97.12 77 VAL A C 1
ATOM 609 O O . VAL A 1 77 ? 4.116 2.724 -0.935 1.00 97.12 77 VAL A O 1
ATOM 612 N N . GLN A 1 78 ? 6.205 2.807 -1.740 1.00 97.12 78 GLN A N 1
ATOM 613 C CA . GLN A 1 78 ? 6.738 1.857 -0.756 1.00 97.12 78 GLN A CA 1
ATOM 614 C C . GLN A 1 78 ? 6.702 2.411 0.673 1.00 97.12 78 GLN A C 1
ATOM 616 O O . GLN A 1 78 ? 6.342 1.676 1.593 1.00 97.12 78 GLN A O 1
ATOM 621 N N . LYS A 1 79 ? 7.007 3.702 0.869 1.00 97.69 79 LYS A N 1
ATOM 622 C CA . LYS A 1 79 ? 6.876 4.363 2.178 1.00 97.69 79 LYS A CA 1
ATOM 623 C C . LYS A 1 79 ? 5.432 4.365 2.667 1.00 97.69 79 LYS A C 1
ATOM 625 O O . LYS A 1 79 ? 5.202 4.021 3.816 1.00 97.69 79 LYS A O 1
ATOM 630 N N . LEU A 1 80 ? 4.464 4.651 1.800 1.00 97.81 80 LEU A N 1
ATOM 631 C CA . LEU A 1 80 ? 3.045 4.581 2.162 1.00 97.81 80 LEU A CA 1
ATOM 632 C C . LEU A 1 80 ? 2.627 3.157 2.562 1.00 97.81 80 LEU A C 1
ATOM 634 O O . LEU A 1 80 ? 1.908 2.978 3.543 1.00 97.81 80 LEU A O 1
ATOM 638 N N . CYS A 1 81 ? 3.138 2.128 1.875 1.00 97.06 81 CYS A N 1
ATOM 639 C CA . CYS A 1 81 ? 2.918 0.738 2.287 1.00 97.06 81 CYS A CA 1
ATOM 640 C C . CYS A 1 81 ? 3.483 0.453 3.689 1.00 97.06 81 CYS A C 1
ATOM 642 O O . CYS A 1 81 ? 2.842 -0.255 4.465 1.00 97.06 81 CYS A O 1
ATOM 644 N N . ILE A 1 82 ? 4.663 0.993 4.014 1.00 97.25 82 ILE A N 1
ATOM 645 C CA . ILE A 1 82 ? 5.275 0.885 5.348 1.00 97.25 82 ILE A CA 1
ATOM 646 C C . ILE A 1 82 ? 4.405 1.599 6.385 1.00 97.25 82 ILE A C 1
ATOM 648 O O . ILE A 1 82 ? 4.016 0.972 7.366 1.00 97.25 82 ILE A O 1
ATOM 652 N N . SER A 1 83 ? 4.006 2.846 6.128 1.00 96.38 83 SER A N 1
ATOM 653 C CA . SER A 1 83 ? 3.163 3.625 7.041 1.00 96.38 83 SER A CA 1
ATOM 654 C C . SER A 1 83 ? 1.818 2.952 7.324 1.00 96.38 83 SER A C 1
ATOM 656 O O . SER A 1 83 ? 1.355 2.959 8.459 1.00 96.38 83 SER A O 1
ATOM 658 N N . ALA A 1 84 ? 1.204 2.295 6.335 1.00 95.25 84 ALA A N 1
ATOM 659 C CA . ALA A 1 84 ? -0.021 1.523 6.552 1.00 95.25 84 ALA A CA 1
ATOM 660 C C . ALA A 1 84 ? 0.189 0.300 7.471 1.00 95.25 84 ALA A C 1
ATOM 662 O O . ALA A 1 84 ? -0.717 -0.083 8.214 1.00 95.25 84 ALA A O 1
ATOM 663 N N . ILE A 1 85 ? 1.368 -0.331 7.432 1.00 95.00 85 ILE A N 1
ATOM 664 C CA . ILE A 1 85 ? 1.722 -1.436 8.338 1.00 95.00 85 ILE A CA 1
ATOM 665 C C . ILE A 1 85 ? 1.981 -0.899 9.750 1.00 95.00 85 ILE A C 1
ATOM 667 O O . ILE A 1 85 ? 1.469 -1.468 10.712 1.00 95.00 85 ILE A O 1
ATOM 671 N N . GLU A 1 86 ? 2.716 0.206 9.868 1.00 94.00 86 GLU A N 1
ATOM 672 C CA . GLU A 1 86 ? 3.010 0.864 11.146 1.00 94.00 86 GLU A CA 1
ATOM 673 C C . GLU A 1 86 ? 1.734 1.356 11.840 1.00 94.00 86 GLU A C 1
ATOM 675 O O . GLU A 1 86 ? 1.562 1.129 13.036 1.00 94.00 86 GLU A O 1
ATOM 680 N N . ALA A 1 87 ? 0.791 1.937 11.091 1.00 92.12 87 ALA A N 1
ATOM 681 C CA . ALA A 1 87 ? -0.512 2.343 11.616 1.00 92.12 87 ALA A CA 1
ATOM 682 C C . ALA A 1 87 ? -1.286 1.153 12.206 1.00 92.12 87 ALA A C 1
ATOM 684 O O . ALA A 1 87 ? -1.875 1.260 13.282 1.00 92.12 87 ALA A O 1
ATOM 685 N N . LEU A 1 88 ? -1.241 -0.015 11.552 1.00 91.56 88 LEU A N 1
ATOM 686 C CA . LEU A 1 88 ? -1.849 -1.229 12.101 1.00 91.56 88 LEU A CA 1
ATOM 687 C C . LEU A 1 88 ? -1.183 -1.668 13.407 1.00 91.56 88 LEU A C 1
ATOM 689 O O . LEU A 1 88 ? -1.868 -2.078 14.343 1.00 91.56 88 LEU A O 1
ATOM 693 N N . ASP A 1 89 ? 0.147 -1.643 13.447 1.00 91.50 89 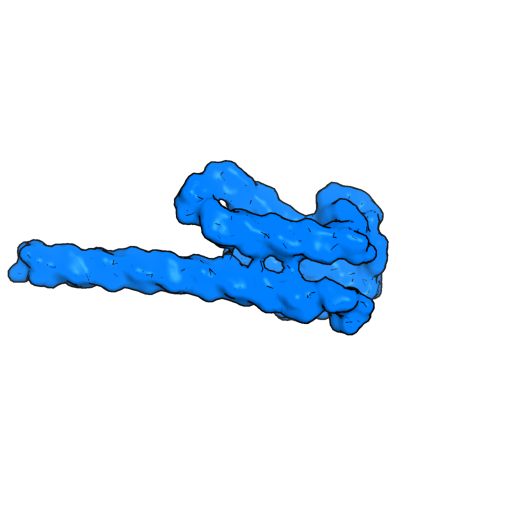ASP A N 1
ATOM 694 C CA . ASP A 1 89 ? 0.910 -2.044 14.629 1.00 91.50 89 ASP A CA 1
ATOM 695 C C . ASP A 1 89 ? 0.628 -1.118 15.809 1.00 91.50 89 ASP A C 1
ATOM 697 O O . ASP A 1 89 ? 0.401 -1.595 16.922 1.00 91.50 89 ASP A O 1
ATOM 701 N N . TYR A 1 90 ? 0.511 0.183 15.548 1.00 89.56 90 TYR A N 1
ATOM 702 C CA . TYR A 1 90 ? 0.083 1.157 16.541 1.00 89.56 90 TYR A CA 1
ATOM 703 C C . TYR A 1 90 ? -1.334 0.869 17.060 1.00 89.56 90 TYR A C 1
ATOM 705 O O . TYR A 1 90 ? -1.534 0.781 18.272 1.00 89.56 90 TYR A O 1
ATOM 713 N N . MET A 1 91 ? -2.306 0.622 16.172 1.00 87.75 91 MET A N 1
ATOM 714 C CA . MET A 1 91 ? -3.675 0.266 16.575 1.00 87.75 91 MET A CA 1
ATOM 715 C C . MET A 1 91 ? -3.723 -0.990 17.456 1.00 87.75 91 MET A C 1
ATOM 717 O O . MET A 1 91 ? -4.466 -1.027 18.439 1.00 87.75 91 MET A O 1
ATOM 721 N N . HIS A 1 92 ? -2.928 -2.015 17.136 1.00 87.00 92 HIS A N 1
ATOM 722 C CA . HIS A 1 92 ? -2.839 -3.216 17.966 1.00 87.00 92 HIS A CA 1
ATOM 723 C C . HIS A 1 92 ? -2.164 -2.949 19.315 1.00 87.00 92 HIS A C 1
ATOM 725 O O . HIS A 1 92 ? -2.634 -3.475 20.322 1.00 87.00 92 HIS A O 1
ATOM 731 N N . SER A 1 93 ? -1.113 -2.125 19.355 1.00 88.88 93 SER A N 1
ATOM 732 C CA . SER A 1 93 ? -0.466 -1.725 20.611 1.00 88.88 93 SER A CA 1
ATOM 733 C C . SER A 1 93 ? -1.451 -1.006 21.530 1.00 88.88 93 SER A C 1
ATOM 735 O O . SER A 1 93 ? -1.630 -1.420 22.670 1.00 88.88 93 SER A O 1
ATOM 737 N N . MET A 1 94 ? -2.186 -0.013 21.017 1.00 84.88 94 MET A N 1
ATOM 738 C CA . MET A 1 94 ? -3.190 0.706 21.812 1.00 84.88 94 MET A CA 1
ATOM 739 C C . MET A 1 94 ? -4.278 -0.223 22.363 1.00 84.88 94 MET A C 1
ATOM 741 O O . MET A 1 94 ? -4.732 -0.057 23.498 1.00 84.88 94 MET A O 1
ATOM 745 N N . ALA A 1 95 ? -4.715 -1.204 21.568 1.00 82.94 95 ALA A N 1
ATOM 746 C CA . ALA A 1 95 ? -5.707 -2.181 22.006 1.00 82.94 95 ALA A CA 1
ATOM 747 C C . ALA A 1 95 ? -5.177 -3.058 23.154 1.00 82.94 95 ALA A C 1
ATOM 749 O O . ALA A 1 95 ? -5.908 -3.324 24.111 1.00 82.94 95 ALA A O 1
ATOM 750 N N . LEU A 1 96 ? -3.906 -3.472 23.088 1.00 83.31 96 LEU A N 1
ATOM 751 C CA . LEU A 1 96 ? -3.244 -4.240 24.146 1.00 83.31 96 LEU A CA 1
ATOM 752 C C . LEU A 1 96 ? -3.056 -3.412 25.421 1.00 83.31 96 LEU A C 1
ATOM 754 O O . LEU A 1 96 ? -3.331 -3.913 26.515 1.00 83.31 96 LEU A O 1
ATOM 758 N N . ASP A 1 97 ? -2.653 -2.150 25.290 1.00 84.75 97 ASP A N 1
ATOM 759 C CA . ASP A 1 97 ? -2.475 -1.238 26.422 1.00 84.75 97 ASP A CA 1
ATOM 760 C C . ASP A 1 97 ? -3.811 -0.985 27.128 1.00 84.75 97 ASP A C 1
ATOM 762 O O . ASP A 1 97 ? -3.918 -1.108 28.348 1.00 84.75 97 ASP A O 1
ATOM 766 N N . THR A 1 98 ? -4.870 -0.732 26.355 1.00 82.69 98 THR A N 1
ATOM 767 C CA . THR A 1 98 ? -6.227 -0.532 26.886 1.00 82.69 98 THR A CA 1
ATOM 768 C C . THR A 1 98 ? -6.723 -1.769 27.634 1.00 82.69 98 THR A C 1
ATOM 770 O O . THR A 1 98 ? -7.269 -1.649 28.731 1.00 82.69 98 THR A O 1
ATOM 773 N N . TYR A 1 99 ? -6.507 -2.967 27.081 1.00 83.50 99 TYR A N 1
ATOM 774 C CA . TYR A 1 99 ? -6.881 -4.221 27.738 1.00 83.50 99 TYR A CA 1
ATOM 775 C C . TYR A 1 99 ? -6.102 -4.448 29.040 1.00 83.50 99 TYR A C 1
ATOM 777 O O . TYR A 1 99 ? -6.681 -4.847 30.052 1.00 83.50 99 TYR A O 1
ATOM 785 N N . SER A 1 100 ? -4.798 -4.168 29.026 1.00 86.12 100 SER A N 1
ATOM 786 C CA . SER A 1 100 ? -3.926 -4.332 30.191 1.00 86.12 100 SER A CA 1
ATOM 787 C C . SER A 1 100 ? -4.328 -3.385 31.320 1.00 86.12 100 SER A C 1
ATOM 789 O O . SER A 1 100 ? -4.458 -3.819 32.464 1.00 86.12 100 SER A O 1
ATOM 791 N N . ASN A 1 101 ? -4.628 -2.130 30.977 1.00 83.94 101 ASN A N 1
ATOM 792 C CA . ASN A 1 101 ? -5.148 -1.135 31.910 1.00 83.94 101 ASN A CA 1
ATOM 793 C C . ASN A 1 101 ? -6.511 -1.553 32.472 1.00 83.94 101 ASN A C 1
ATOM 795 O O . ASN A 1 101 ? -6.714 -1.529 33.677 1.00 83.94 101 ASN A O 1
ATOM 799 N N . LEU A 1 102 ? -7.452 -2.008 31.640 1.00 83.75 102 LEU A N 1
ATOM 800 C CA . LEU A 1 102 ? -8.757 -2.460 32.136 1.00 83.75 102 LEU A CA 1
ATOM 801 C C . LEU A 1 102 ? -8.616 -3.639 33.116 1.00 83.75 102 LEU A C 1
ATOM 803 O O . LEU A 1 102 ? -9.300 -3.699 34.135 1.00 83.75 102 LEU A O 1
ATOM 807 N N . LYS A 1 103 ? -7.700 -4.568 32.829 1.00 80.06 103 LYS A N 1
ATOM 808 C CA . LYS A 1 103 ? -7.443 -5.732 33.678 1.00 80.06 103 LYS A CA 1
ATOM 809 C C . LYS A 1 103 ? -6.836 -5.355 35.032 1.00 80.06 103 LYS A C 1
ATOM 811 O O . LYS A 1 103 ? -7.145 -6.034 36.008 1.00 80.06 103 LYS A O 1
ATOM 816 N N . SER A 1 104 ? -6.015 -4.306 35.110 1.00 83.19 104 SER A N 1
ATOM 817 C CA . SER A 1 104 ? -5.478 -3.809 36.385 1.00 83.19 104 SER A CA 1
ATOM 818 C C . SER A 1 104 ? -6.499 -3.034 37.221 1.00 83.19 104 SER A C 1
ATOM 820 O O . SER A 1 104 ? -6.304 -2.911 38.420 1.00 83.19 104 SER A O 1
ATOM 822 N N . TYR A 1 105 ? -7.586 -2.532 36.624 1.00 78.62 105 TYR A N 1
ATOM 823 C CA . TYR A 1 105 ? -8.700 -1.928 37.370 1.00 78.62 105 TYR A CA 1
ATOM 824 C C . TYR A 1 105 ? -9.678 -2.958 37.951 1.00 78.62 105 TYR A C 1
ATOM 826 O O . TYR A 1 105 ? -10.394 -2.649 38.900 1.00 78.62 105 TYR A O 1
ATOM 834 N N . ILE A 1 106 ? -9.766 -4.149 37.350 1.00 81.12 106 ILE A N 1
ATOM 835 C CA . ILE A 1 106 ? -10.727 -5.195 37.741 1.00 81.12 106 ILE A CA 1
ATOM 836 C C . ILE A 1 106 ? -10.126 -6.190 38.753 1.00 81.12 106 ILE A C 1
ATOM 838 O O . ILE A 1 106 ? -10.886 -6.828 39.481 1.00 81.12 106 ILE A O 1
ATOM 842 N N . ASN A 1 107 ? -8.796 -6.334 38.801 1.00 62.81 107 ASN A N 1
ATOM 843 C CA . ASN A 1 107 ? -8.086 -7.169 39.784 1.00 62.81 107 ASN A CA 1
ATOM 844 C C . ASN A 1 107 ? -7.493 -6.316 40.900 1.00 62.81 107 ASN A C 1
ATOM 846 O O . ASN A 1 107 ? -7.455 -6.819 42.043 1.00 62.81 107 ASN A O 1
#

Foldseek 3Di:
DLLVLLVCLLVPFFLLSNLQSLVVSLVVCPPPPVLVVLNVLSVVLQVLLCVFQNHSPDPGGNRRRHTLVVDPCSNVSSVSSVVSNVVVVVVVVVVVVVVVVVVVVVD